Protein AF-A0A7Z1PWK2-F1 (afdb_monomer)

Organism: Salmonella enterica I (NCBI:txid59201)

Radius of gyration: 34.07 Å; Cα contacts (8 Å, |Δi|>4): 27; chains: 1; bounding box: 57×115×43 Å

pLDDT: mean 76.54, std 20.41, range [36.66, 98.69]

Structure (mmCIF, N/CA/C/O backbone):
data_AF-A0A7Z1PWK2-F1
#
_entry.id   AF-A0A7Z1PWK2-F1
#
loop_
_atom_site.group_PDB
_atom_site.id
_atom_site.type_symbol
_atom_site.label_atom_id
_atom_site.label_alt_id
_atom_site.label_comp_id
_atom_site.label_asym_id
_atom_site.label_entity_id
_atom_site.label_seq_id
_atom_site.pdbx_PDB_ins_code
_atom_site.Cartn_x
_atom_site.Cartn_y
_atom_site.Cartn_z
_atom_site.occupancy
_atom_site.B_iso_or_equiv
_atom_site.auth_seq_id
_atom_site.auth_comp_id
_atom_site.auth_asym_id
_atom_site.auth_atom_id
_atom_site.pdbx_PDB_model_num
ATOM 1 N N . MET A 1 1 ? -3.106 -101.131 9.811 1.00 36.66 1 MET A N 1
ATOM 2 C CA . MET A 1 1 ? -1.656 -101.002 10.087 1.00 36.66 1 MET A CA 1
ATOM 3 C C . MET A 1 1 ? -1.170 -99.626 9.625 1.00 36.66 1 MET A C 1
ATOM 5 O O . MET A 1 1 ? -1.633 -99.191 8.587 1.00 36.66 1 MET A O 1
ATOM 9 N N . ARG A 1 2 ? -0.283 -98.986 10.414 1.00 40.09 2 ARG A N 1
ATOM 10 C CA . ARG A 1 2 ? 0.705 -97.914 10.091 1.00 40.09 2 ARG A CA 1
ATOM 11 C C . ARG A 1 2 ? 0.242 -96.750 9.175 1.00 40.09 2 ARG A C 1
ATOM 13 O O . ARG A 1 2 ? 0.091 -96.931 7.984 1.00 40.09 2 ARG A O 1
ATOM 20 N N . LYS A 1 3 ? -0.107 -95.572 9.716 1.00 45.91 3 LYS A N 1
ATOM 21 C CA . LYS A 1 3 ? 0.749 -94.396 10.054 1.00 45.91 3 LYS A CA 1
ATOM 22 C C . LYS A 1 3 ? 1.473 -93.737 8.853 1.00 45.91 3 LYS A C 1
ATOM 24 O O . LYS A 1 3 ? 2.309 -94.403 8.258 1.00 45.91 3 LYS A O 1
ATOM 29 N N . LYS A 1 4 ? 1.296 -92.393 8.760 1.00 51.97 4 LYS A N 1
ATOM 30 C CA . LYS A 1 4 ? 2.218 -91.326 8.256 1.00 51.97 4 LYS A CA 1
ATOM 31 C C . LYS A 1 4 ? 2.196 -91.038 6.728 1.00 51.97 4 LYS A C 1
ATOM 33 O O . LYS A 1 4 ? 2.200 -91.986 5.971 1.00 51.97 4 LYS A O 1
ATOM 38 N N . GLN A 1 5 ? 2.209 -89.806 6.184 1.00 55.94 5 GLN A N 1
ATOM 39 C CA . GLN A 1 5 ? 2.199 -88.423 6.699 1.00 55.94 5 GLN A CA 1
ATOM 40 C C . GLN A 1 5 ? 1.530 -87.439 5.710 1.00 55.94 5 GLN A C 1
ATOM 42 O O . GLN A 1 5 ? 1.538 -87.639 4.502 1.00 55.94 5 GLN A O 1
ATOM 47 N N . VAL A 1 6 ? 1.041 -86.345 6.298 1.00 55.41 6 VAL A N 1
ATOM 48 C CA . VAL A 1 6 ? 0.890 -84.973 5.782 1.00 55.41 6 VAL A CA 1
ATOM 49 C C . VAL A 1 6 ? 2.050 -84.532 4.879 1.00 55.41 6 VAL A C 1
ATOM 51 O O . VAL A 1 6 ? 3.180 -84.641 5.335 1.00 55.41 6 VAL A O 1
ATOM 54 N N . VAL A 1 7 ? 1.760 -83.942 3.707 1.00 51.84 7 VAL A N 1
ATOM 55 C CA . VAL A 1 7 ? 2.267 -82.622 3.250 1.00 51.84 7 VAL A CA 1
ATOM 56 C C . VAL A 1 7 ? 1.286 -82.075 2.201 1.00 51.84 7 VAL A C 1
ATOM 58 O O . VAL A 1 7 ? 1.155 -82.624 1.111 1.00 51.84 7 VAL A O 1
ATOM 61 N N . TRP A 1 8 ? 0.590 -80.988 2.540 1.00 45.47 8 TRP A N 1
ATOM 62 C CA . TRP A 1 8 ? -0.153 -80.160 1.590 1.00 45.47 8 TRP A CA 1
ATOM 63 C C . TRP A 1 8 ? 0.835 -79.246 0.857 1.00 45.47 8 TRP A C 1
ATOM 65 O O . TRP A 1 8 ? 1.430 -78.367 1.474 1.00 45.47 8 TRP A O 1
ATOM 75 N N . LEU A 1 9 ? 1.002 -79.435 -0.451 1.00 43.00 9 LEU A N 1
ATOM 76 C CA . LEU A 1 9 ? 1.653 -78.470 -1.341 1.00 43.00 9 LEU A CA 1
ATOM 77 C C . LEU A 1 9 ? 0.547 -77.701 -2.068 1.00 43.00 9 LEU A C 1
ATOM 79 O O . LEU A 1 9 ? 0.095 -78.084 -3.143 1.00 43.00 9 LEU A O 1
ATOM 83 N N . ALA A 1 10 ? 0.065 -76.630 -1.436 1.00 48.50 10 ALA A N 1
ATOM 84 C CA . ALA A 1 10 ? -0.819 -75.657 -2.066 1.00 48.50 10 ALA A CA 1
ATOM 85 C C . ALA A 1 10 ? 0.002 -74.791 -3.037 1.00 48.50 10 ALA A C 1
ATOM 87 O O . ALA A 1 10 ? 0.413 -73.678 -2.723 1.00 48.50 10 ALA A O 1
ATOM 88 N N . ALA A 1 11 ? 0.291 -75.338 -4.213 1.00 52.44 11 ALA A N 1
ATOM 89 C CA . ALA A 1 11 ? 0.821 -74.596 -5.344 1.00 52.44 11 ALA A CA 1
ATOM 90 C C . ALA A 1 11 ? -0.357 -74.040 -6.152 1.00 52.44 11 ALA A C 1
ATOM 92 O O . ALA A 1 11 ? -0.932 -74.791 -6.930 1.00 52.44 11 ALA A O 1
ATOM 93 N N . LEU A 1 12 ? -0.739 -72.772 -5.936 1.00 56.06 12 LEU A N 1
ATOM 94 C CA . LEU A 1 12 ? -1.470 -71.928 -6.907 1.00 56.06 12 LEU A CA 1
ATOM 95 C C . LEU A 1 12 ? -1.835 -70.553 -6.321 1.00 56.06 12 LEU A C 1
ATOM 97 O O . LEU A 1 12 ? -3.002 -70.221 -6.177 1.00 56.06 12 LEU A O 1
ATOM 101 N N . LEU A 1 13 ? -0.845 -69.719 -6.002 1.00 55.09 13 LEU A N 1
ATOM 102 C CA . LEU A 1 13 ? -1.069 -68.279 -5.810 1.00 55.09 13 LEU A CA 1
ATOM 103 C C . LEU A 1 13 ? 0.187 -67.510 -6.234 1.00 55.09 13 LEU A C 1
ATOM 105 O O . LEU A 1 13 ? 1.018 -67.181 -5.400 1.00 55.09 13 LEU A O 1
ATOM 109 N N . CYS A 1 14 ? 0.346 -67.278 -7.538 1.00 51.72 14 CYS A N 1
ATOM 110 C CA . CYS A 1 14 ? 1.239 -66.249 -8.088 1.00 51.72 14 CYS A CA 1
ATOM 111 C C . CYS A 1 14 ? 0.926 -66.036 -9.579 1.00 51.72 14 CYS A C 1
ATOM 113 O O . CYS A 1 14 ? 1.710 -66.376 -10.460 1.00 51.72 14 CYS A O 1
ATOM 115 N N . GLY A 1 15 ? -0.264 -65.509 -9.873 1.00 53.62 15 GLY A N 1
ATOM 116 C CA . GLY A 1 15 ? -0.474 -64.775 -11.121 1.00 53.62 15 GLY A CA 1
ATOM 117 C C . GLY A 1 15 ? -0.080 -63.316 -10.874 1.00 53.62 15 GLY A C 1
ATOM 118 O O . GLY A 1 15 ? -0.498 -62.777 -9.845 1.00 53.62 15 GLY A O 1
ATOM 119 N N . PRO A 1 16 ? 0.719 -62.660 -11.734 1.00 57.22 16 PRO A N 1
ATOM 120 C CA . PRO A 1 16 ? 1.001 -61.246 -11.553 1.00 57.22 16 PRO A CA 1
ATOM 121 C C . PRO A 1 16 ? -0.294 -60.466 -11.789 1.00 57.22 16 PRO A C 1
ATOM 123 O O . PRO A 1 16 ? -0.795 -60.379 -12.909 1.00 57.22 16 PRO A O 1
ATOM 126 N N . LEU A 1 17 ? -0.848 -59.901 -10.718 1.00 58.22 17 LEU A N 1
ATOM 127 C CA . LEU A 1 17 ? -1.800 -58.808 -10.839 1.00 58.22 17 LEU A CA 1
ATOM 128 C C . LEU A 1 17 ? -1.035 -57.654 -11.482 1.00 58.22 17 LEU A C 1
ATOM 130 O O . LEU A 1 17 ? -0.173 -57.047 -10.847 1.00 58.22 17 LEU A O 1
ATOM 134 N N . VAL A 1 18 ? -1.325 -57.366 -12.749 1.00 56.25 18 VAL A N 1
ATOM 135 C CA . VAL A 1 18 ? -0.927 -56.099 -13.360 1.00 56.25 18 VAL A CA 1
ATOM 1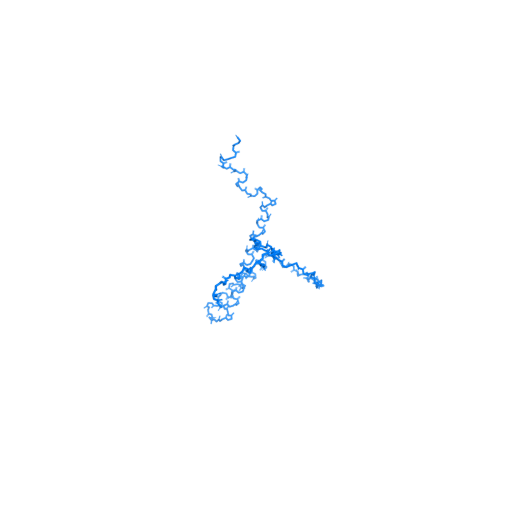36 C C . VAL A 1 18 ? -1.758 -55.022 -12.669 1.00 56.25 18 VAL A C 1
ATOM 138 O O . VAL A 1 18 ? -2.869 -54.693 -13.078 1.00 56.25 18 VAL A O 1
ATOM 141 N N . VAL A 1 19 ? -1.243 -54.527 -11.548 1.00 55.94 19 VAL A N 1
ATOM 142 C CA . VAL A 1 19 ? -1.711 -53.295 -10.929 1.00 55.94 19 VAL A CA 1
ATOM 143 C C . VAL A 1 19 ? -1.321 -52.185 -11.897 1.00 55.94 19 VAL A C 1
ATOM 145 O O . VAL A 1 19 ? -0.167 -51.774 -11.946 1.00 55.94 19 VAL A O 1
ATOM 148 N N . TYR A 1 20 ? -2.279 -51.707 -12.691 1.00 54.09 20 TYR A N 1
ATOM 149 C CA . TYR A 1 20 ? -2.177 -50.386 -13.308 1.00 54.09 20 TYR A CA 1
ATOM 150 C C . TYR A 1 20 ? -2.320 -49.346 -12.191 1.00 54.09 20 TYR A C 1
ATOM 152 O O . TYR A 1 20 ? -3.364 -48.725 -11.999 1.00 54.09 20 TYR A O 1
ATOM 160 N N . GLY A 1 21 ? -1.255 -49.198 -11.406 1.00 54.31 21 GLY A N 1
ATOM 161 C CA . GLY A 1 21 ? -1.024 -48.000 -10.628 1.00 54.31 21 GLY A CA 1
ATOM 162 C C . GLY A 1 21 ? -0.793 -46.899 -11.642 1.00 54.31 21 GLY A C 1
ATOM 163 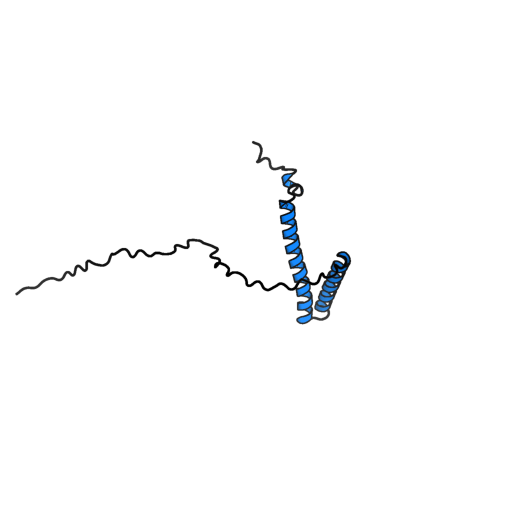O O . GLY A 1 21 ? 0.162 -46.937 -12.413 1.00 54.31 21 GLY A O 1
ATOM 164 N N . LYS A 1 22 ? -1.711 -45.941 -11.719 1.00 59.66 22 LYS A N 1
ATOM 165 C CA . LYS A 1 22 ? -1.416 -44.665 -12.355 1.00 59.66 22 LYS A CA 1
ATOM 166 C C . LYS A 1 22 ? -0.347 -44.036 -11.470 1.00 59.66 22 LYS A C 1
ATOM 168 O O . LYS A 1 22 ? -0.697 -43.394 -10.485 1.00 59.66 22 LYS A O 1
ATOM 173 N N . ASP A 1 23 ? 0.919 -44.338 -11.759 1.00 56.53 23 ASP A N 1
ATOM 174 C CA . ASP A 1 23 ? 2.089 -43.871 -11.022 1.00 56.53 23 ASP A CA 1
ATOM 175 C C . ASP A 1 23 ? 2.179 -42.352 -11.175 1.00 56.53 23 ASP A C 1
ATOM 177 O O . ASP A 1 23 ? 2.936 -41.798 -11.971 1.00 56.53 23 ASP A O 1
ATOM 181 N N . ALA A 1 24 ? 1.347 -41.650 -10.415 1.00 59.28 24 ALA A N 1
ATOM 182 C CA . ALA A 1 24 ? 1.590 -40.275 -10.074 1.00 59.28 24 ALA A CA 1
ATOM 183 C C . ALA A 1 24 ? 2.816 -40.310 -9.161 1.00 59.28 24 ALA A C 1
ATOM 185 O O . ALA A 1 24 ? 2.711 -40.586 -7.968 1.00 59.28 24 ALA A O 1
ATOM 186 N N . GLY A 1 25 ? 3.997 -40.110 -9.747 1.00 69.69 25 GLY A N 1
ATOM 187 C CA . GLY A 1 25 ? 5.205 -39.819 -8.984 1.00 69.69 25 GLY A CA 1
ATOM 188 C C . GLY A 1 25 ? 5.059 -38.509 -8.197 1.00 69.69 25 GLY A C 1
ATOM 189 O O . GLY A 1 25 ? 3.960 -38.044 -7.899 1.00 69.69 25 GLY A O 1
ATOM 190 N N . TRP A 1 26 ? 6.181 -37.856 -7.896 1.00 66.31 26 TRP A N 1
ATOM 191 C CA . TRP A 1 26 ? 6.193 -36.534 -7.260 1.00 66.31 26 TRP A CA 1
ATOM 192 C C . TRP A 1 26 ? 5.678 -35.456 -8.224 1.00 66.31 26 TRP A C 1
ATOM 194 O O . TRP A 1 26 ? 6.448 -34.715 -8.833 1.00 66.31 26 TRP A O 1
ATOM 204 N N . GLN A 1 27 ? 4.361 -35.384 -8.390 1.00 59.16 27 GLN A N 1
ATOM 205 C CA . GLN A 1 27 ? 3.683 -34.309 -9.096 1.00 59.16 27 GLN A CA 1
ATOM 206 C C . GLN A 1 27 ? 3.102 -33.340 -8.075 1.00 59.16 27 GLN A C 1
ATOM 208 O O . GLN A 1 27 ? 2.155 -33.651 -7.360 1.00 59.16 27 GLN A O 1
ATOM 213 N N . TRP A 1 28 ? 3.678 -32.141 -8.028 1.00 63.12 28 TRP A N 1
ATOM 214 C CA . TRP A 1 28 ? 3.202 -31.050 -7.178 1.00 63.12 28 TRP A CA 1
ATOM 215 C C . TRP A 1 28 ? 1.898 -30.417 -7.685 1.00 63.12 28 TRP A C 1
ATOM 217 O O . TRP A 1 28 ? 1.285 -29.640 -6.962 1.00 63.12 28 TRP A O 1
ATOM 227 N N . TYR A 1 29 ? 1.448 -30.773 -8.894 1.00 56.94 29 TYR A N 1
ATOM 228 C CA . TYR A 1 29 ? 0.246 -30.220 -9.509 1.00 56.94 29 TYR A CA 1
ATOM 229 C C . TYR A 1 29 ? -0.470 -31.291 -10.332 1.00 56.94 29 TYR A C 1
ATOM 231 O O . TYR A 1 29 ? -0.057 -31.618 -11.439 1.00 56.94 29 TYR A O 1
ATOM 239 N N . ASN A 1 30 ? -1.566 -31.812 -9.789 1.00 65.38 30 ASN A N 1
ATOM 240 C CA . ASN A 1 30 ? -2.635 -32.398 -10.588 1.00 65.38 30 ASN A CA 1
ATOM 241 C C . ASN A 1 30 ? -3.782 -31.398 -10.562 1.00 65.38 30 ASN A C 1
ATOM 243 O O . ASN A 1 30 ? -4.714 -31.528 -9.768 1.00 65.38 30 ASN A O 1
ATOM 247 N N . GLU A 1 31 ? -3.673 -30.344 -11.366 1.00 67.19 31 GLU A N 1
ATOM 248 C CA . GLU A 1 31 ? -4.809 -29.449 -11.533 1.00 67.19 31 GLU A CA 1
ATOM 249 C C . GLU A 1 31 ? -5.913 -30.223 -12.265 1.00 67.19 31 GLU A C 1
ATOM 251 O O . GLU A 1 31 ? -5.670 -30.753 -13.355 1.00 67.19 31 GLU A O 1
ATOM 256 N N . PRO A 1 32 ? -7.121 -30.347 -11.686 1.00 68.56 32 PRO A N 1
ATOM 257 C CA . PRO A 1 32 ? -8.238 -30.899 -12.428 1.00 68.56 32 PRO A CA 1
ATOM 258 C C . PRO A 1 32 ? -8.480 -30.008 -13.648 1.00 68.56 32 PRO A C 1
ATOM 260 O O . PRO A 1 32 ? -8.462 -28.780 -13.540 1.00 68.56 32 PRO A O 1
ATOM 263 N N . ALA A 1 33 ? -8.695 -30.629 -14.810 1.00 63.72 33 ALA A N 1
ATOM 264 C CA . ALA A 1 33 ? -9.027 -29.906 -16.029 1.00 63.72 33 ALA A CA 1
ATOM 265 C C . ALA A 1 33 ? -10.188 -28.941 -15.742 1.00 63.72 33 ALA A C 1
ATOM 267 O O . ALA A 1 33 ? -11.266 -29.363 -15.319 1.00 63.72 33 ALA A O 1
ATOM 268 N N . LYS A 1 34 ? -9.944 -27.638 -15.925 1.00 59.69 34 LYS A N 1
ATOM 269 C CA . LYS A 1 34 ? -10.965 -26.598 -15.786 1.00 59.69 34 LYS A CA 1
ATOM 270 C C . LYS A 1 34 ? -12.126 -26.931 -16.720 1.00 59.69 34 LYS A C 1
ATOM 272 O O . LYS A 1 34 ? -11.948 -26.964 -17.936 1.00 59.69 34 LYS A O 1
ATOM 277 N N . SER A 1 35 ? -13.311 -27.134 -16.152 1.00 58.25 35 SER A N 1
ATOM 278 C CA . SER A 1 35 ? -14.559 -27.083 -16.910 1.00 58.25 35 SER A CA 1
ATOM 279 C C . SER A 1 35 ? -14.627 -25.745 -17.657 1.00 58.25 35 SER A C 1
ATOM 281 O O . SER A 1 35 ? -14.211 -24.731 -17.083 1.00 58.25 35 SER A O 1
ATOM 283 N N . PRO A 1 36 ? -15.119 -25.705 -18.910 1.00 56.50 36 PRO A N 1
ATOM 284 C CA . PRO A 1 36 ? -15.250 -24.453 -19.641 1.00 56.50 36 PRO A CA 1
ATOM 285 C C . PRO A 1 36 ? -16.107 -23.500 -18.808 1.00 56.50 36 PRO A C 1
ATOM 287 O O . PRO A 1 36 ? -17.230 -23.828 -18.422 1.00 56.50 36 PRO A O 1
ATOM 290 N N . ALA A 1 37 ? -15.517 -22.358 -18.456 1.00 53.47 37 ALA A N 1
ATOM 291 C CA . ALA A 1 37 ? -16.194 -21.319 -17.710 1.00 53.47 37 ALA A CA 1
ATOM 292 C C . ALA A 1 37 ? -17.450 -20.916 -18.486 1.00 53.47 37 ALA A C 1
ATOM 294 O O . ALA A 1 37 ? -17.368 -20.578 -19.665 1.00 53.47 37 ALA A O 1
ATOM 295 N N . GLN A 1 38 ? -18.608 -20.965 -17.826 1.00 52.25 38 GLN A N 1
ATOM 296 C CA . GLN A 1 38 ? -19.785 -20.255 -18.305 1.00 52.25 38 GLN A CA 1
ATOM 297 C C . GLN A 1 38 ? -19.380 -18.801 -18.529 1.00 52.25 38 GLN A C 1
ATOM 299 O O . GLN A 1 38 ? -18.939 -18.129 -17.592 1.00 52.25 38 GLN A O 1
ATOM 304 N N . GLU A 1 39 ? -19.524 -18.340 -19.769 1.00 52.12 39 GLU A N 1
ATOM 305 C CA . GLU A 1 39 ? -19.471 -16.934 -20.142 1.00 52.12 39 GLU A CA 1
ATOM 306 C C . GLU A 1 39 ? -20.565 -16.201 -19.361 1.00 52.12 39 GLU A C 1
ATOM 308 O O . GLU A 1 39 ? -21.703 -16.042 -19.796 1.00 52.12 39 GLU A O 1
ATOM 313 N N . THR A 1 40 ? -20.232 -15.780 -18.143 1.00 50.38 40 THR A N 1
ATOM 314 C CA . THR A 1 40 ? -20.960 -14.701 -17.498 1.00 50.38 40 THR A CA 1
ATOM 315 C C . THR A 1 40 ? -20.638 -13.485 -18.341 1.00 50.38 40 THR A C 1
ATOM 317 O O . THR A 1 40 ? -19.522 -12.983 -18.284 1.00 50.38 40 THR A O 1
ATOM 320 N N . THR A 1 41 ? -21.591 -13.058 -19.167 1.00 50.97 41 THR A N 1
ATOM 321 C CA . THR A 1 41 ? -21.567 -11.762 -19.845 1.00 50.97 41 THR A CA 1
ATOM 322 C C . THR A 1 41 ? -21.196 -10.692 -18.826 1.00 50.97 41 THR A C 1
ATOM 324 O O . THR A 1 41 ? -22.022 -10.281 -18.006 1.00 50.97 41 THR A O 1
ATOM 327 N N . GLU A 1 42 ? -19.930 -10.283 -18.845 1.00 57.91 42 GLU A N 1
ATOM 328 C CA . GLU A 1 42 ? -19.433 -9.166 -18.068 1.00 57.91 42 GLU A CA 1
ATOM 329 C C . GLU A 1 42 ? -20.174 -7.929 -18.564 1.00 57.91 42 GLU A C 1
ATOM 331 O O . GLU A 1 42 ? -20.020 -7.481 -19.702 1.00 57.91 42 GLU A O 1
ATOM 336 N N . LYS A 1 43 ? -21.054 -7.400 -17.712 1.00 54.75 43 LYS A N 1
ATOM 337 C CA . LYS A 1 43 ? -21.680 -6.099 -17.927 1.00 54.75 43 LYS A CA 1
ATOM 338 C C . LYS A 1 43 ? -20.549 -5.094 -18.189 1.00 54.75 43 LYS A C 1
ATOM 340 O O . LYS A 1 43 ? -19.639 -5.035 -17.359 1.00 54.75 43 LYS A O 1
ATOM 345 N N . PRO A 1 44 ? -20.584 -4.312 -19.285 1.00 53.19 44 PRO A N 1
ATOM 346 C CA . PRO A 1 44 ? -19.509 -3.382 -19.598 1.00 53.19 44 PRO A CA 1
ATOM 347 C C . PRO A 1 44 ? -19.288 -2.475 -18.392 1.00 53.19 44 PRO A C 1
ATOM 349 O O . PRO A 1 44 ? -20.219 -1.812 -17.917 1.00 53.19 44 PRO A O 1
ATOM 352 N N . ALA A 1 45 ? -18.069 -2.520 -17.852 1.00 58.53 45 ALA A N 1
ATOM 353 C CA . ALA A 1 45 ? -17.658 -1.665 -16.759 1.00 58.53 45 ALA A CA 1
ATOM 354 C C . ALA A 1 45 ? -17.960 -0.223 -17.173 1.00 58.53 45 ALA A C 1
ATOM 356 O O . ALA A 1 45 ? -17.468 0.247 -18.200 1.00 58.53 45 ALA A O 1
ATOM 357 N N . GLN A 1 46 ? -18.819 0.461 -16.411 1.00 54.03 46 GLN A N 1
ATOM 358 C CA . GLN A 1 46 ? -19.036 1.889 -16.604 1.00 54.03 46 GLN A CA 1
ATOM 359 C C . GLN A 1 46 ? -17.664 2.555 -16.622 1.00 54.03 46 GLN A C 1
ATOM 361 O O . GLN A 1 46 ? -16.899 2.397 -15.668 1.00 54.03 46 GLN A O 1
ATOM 366 N N . VAL A 1 47 ? -17.359 3.258 -17.716 1.00 49.03 47 VAL A N 1
ATOM 367 C CA . VAL A 1 47 ? -16.140 4.050 -17.868 1.00 49.03 47 VAL A CA 1
ATOM 368 C C . VAL A 1 47 ? -16.169 5.096 -16.762 1.00 49.03 47 VAL A C 1
ATOM 370 O O . VAL A 1 47 ? -16.839 6.124 -16.853 1.00 49.03 47 VAL A O 1
ATOM 373 N N . ARG A 1 48 ? -15.533 4.762 -15.641 1.00 59.88 48 ARG A N 1
ATOM 374 C CA . ARG A 1 48 ? -15.424 5.634 -14.484 1.00 59.88 48 ARG A CA 1
ATOM 375 C C . ARG A 1 48 ? -14.559 6.788 -14.955 1.00 59.88 48 ARG A C 1
ATOM 377 O O . ARG A 1 48 ? -13.414 6.546 -15.321 1.00 59.88 48 ARG A O 1
ATOM 384 N N . GLN A 1 49 ? -15.125 7.994 -15.010 1.00 60.44 49 GLN A N 1
ATOM 385 C CA . GLN A 1 49 ? -14.364 9.197 -15.336 1.00 60.44 49 GLN A CA 1
ATOM 386 C C . GLN A 1 49 ? -13.092 9.186 -14.493 1.00 60.44 49 GLN A C 1
ATOM 388 O O . GLN A 1 49 ? -13.153 9.091 -13.263 1.00 60.44 49 GLN A O 1
ATOM 393 N N . GLU A 1 50 ? -11.955 9.151 -15.178 1.00 61.41 50 GLU A N 1
ATOM 394 C CA . GLU A 1 50 ? -10.657 8.976 -14.557 1.00 61.41 50 GLU A CA 1
ATOM 395 C C . GLU A 1 50 ? -10.327 10.284 -13.842 1.00 61.41 50 GLU A C 1
ATOM 397 O O . GLU A 1 50 ? -9.872 11.254 -14.438 1.00 61.41 50 GLU A O 1
ATOM 402 N N . THR A 1 51 ? -10.687 10.356 -12.559 1.00 66.88 51 THR A N 1
ATOM 403 C CA . THR A 1 51 ? -10.263 11.446 -11.681 1.00 66.88 51 THR A CA 1
ATOM 404 C C . THR A 1 51 ? -8.751 11.561 -11.777 1.00 66.88 51 THR A C 1
ATOM 406 O O . THR A 1 51 ? -8.079 10.526 -11.728 1.00 66.88 51 THR A O 1
ATOM 409 N N . ASP A 1 52 ? -8.238 12.788 -11.859 1.00 90.75 52 ASP A N 1
ATOM 410 C CA . ASP A 1 52 ? -6.801 13.058 -11.872 1.00 90.75 52 ASP A CA 1
ATOM 411 C C . ASP A 1 52 ? -6.074 12.199 -10.819 1.00 90.75 52 ASP A C 1
ATOM 413 O O 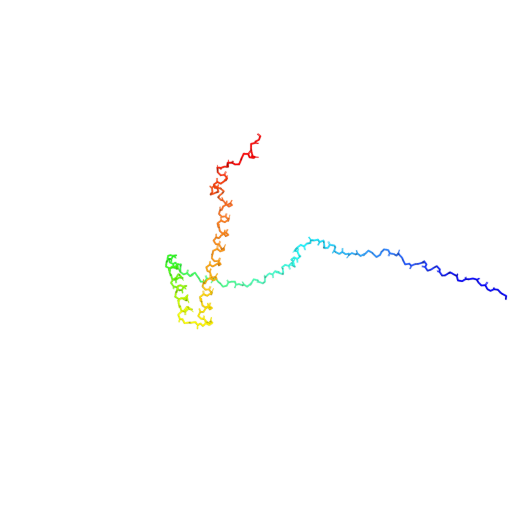. ASP A 1 52 ? -6.503 12.095 -9.661 1.00 90.75 52 ASP A O 1
ATOM 417 N N . ILE A 1 53 ? -4.989 11.539 -11.234 1.00 92.62 53 ILE A N 1
ATOM 418 C CA . ILE A 1 53 ? -4.249 10.564 -10.422 1.00 92.62 53 ILE A CA 1
ATOM 419 C C . ILE A 1 53 ? -3.803 11.207 -9.108 1.00 92.62 53 ILE A C 1
ATOM 421 O O . ILE A 1 53 ? -3.874 10.568 -8.054 1.00 92.62 53 ILE A O 1
ATOM 425 N N . MET A 1 54 ? -3.416 12.484 -9.149 1.00 94.50 54 MET A N 1
ATOM 426 C CA . MET A 1 54 ? -3.003 13.229 -7.962 1.00 94.50 54 MET A CA 1
ATOM 427 C C . MET A 1 54 ? -4.155 13.403 -6.972 1.00 94.50 54 MET A C 1
ATOM 429 O O . MET A 1 54 ? -3.979 13.185 -5.772 1.00 94.50 54 MET A O 1
ATOM 433 N N . GLN A 1 55 ? -5.356 13.714 -7.460 1.00 95.00 55 GLN A N 1
ATOM 434 C CA . GLN A 1 55 ? -6.553 13.816 -6.624 1.00 95.00 55 GLN A CA 1
ATOM 435 C C . GLN A 1 55 ? -6.931 12.458 -6.022 1.00 95.00 55 GLN A C 1
ATOM 437 O O . GLN A 1 55 ? -7.226 12.355 -4.827 1.00 95.00 55 GLN A O 1
ATOM 442 N N . LYS A 1 56 ? -6.866 11.383 -6.813 1.00 93.75 56 LYS A N 1
ATOM 443 C CA . LYS A 1 56 ? -7.116 10.017 -6.331 1.00 93.75 56 LYS A CA 1
ATOM 444 C C . LYS A 1 56 ? -6.121 9.601 -5.243 1.00 93.75 56 LYS A C 1
ATOM 446 O O . LYS A 1 56 ? -6.515 9.020 -4.234 1.00 93.75 56 LYS A O 1
ATOM 451 N N . LEU A 1 57 ? -4.840 9.914 -5.417 1.00 96.38 57 LEU A N 1
ATOM 452 C CA . LEU A 1 57 ? -3.815 9.635 -4.414 1.00 96.38 57 LEU A CA 1
ATOM 453 C C . LEU A 1 57 ? -4.069 10.429 -3.126 1.00 96.38 57 LEU A C 1
ATOM 455 O O . LEU A 1 57 ? -4.092 9.842 -2.044 1.00 96.38 57 LEU A O 1
ATOM 459 N N . ALA A 1 58 ? -4.323 11.733 -3.244 1.00 97.19 58 ALA A N 1
ATOM 460 C CA . ALA A 1 58 ? -4.568 12.611 -2.104 1.00 97.19 58 ALA A CA 1
ATOM 461 C C . ALA A 1 58 ? -5.796 12.174 -1.290 1.00 97.19 58 ALA A C 1
ATOM 463 O O . ALA A 1 58 ? -5.740 12.107 -0.061 1.00 97.19 58 ALA A O 1
ATOM 464 N N . THR A 1 59 ? -6.892 11.819 -1.965 1.00 96.94 59 THR A N 1
ATOM 465 C CA . THR A 1 59 ? -8.117 11.333 -1.308 1.00 96.94 59 THR A CA 1
ATOM 466 C C . THR A 1 59 ? -7.886 10.031 -0.545 1.00 96.94 59 THR A C 1
ATOM 468 O O . THR A 1 59 ? -8.289 9.930 0.615 1.00 96.94 59 THR A O 1
ATOM 471 N N . LEU A 1 60 ? -7.189 9.058 -1.140 1.00 97.31 60 LEU A N 1
ATOM 472 C CA . LEU A 1 60 ? -6.852 7.803 -0.465 1.00 97.31 60 LEU A CA 1
ATOM 473 C C . LEU A 1 60 ? -5.931 8.034 0.736 1.00 97.31 60 LEU A C 1
ATOM 475 O O . LEU A 1 60 ? -6.203 7.514 1.815 1.00 97.31 60 LEU A O 1
ATOM 479 N N . GLN A 1 61 ? -4.883 8.847 0.584 1.00 98.19 61 GLN A N 1
ATOM 480 C CA . GLN A 1 61 ? -3.962 9.180 1.675 1.00 98.19 61 GLN A CA 1
ATOM 481 C C . GLN A 1 61 ? -4.684 9.864 2.841 1.00 98.19 61 GLN A C 1
ATOM 483 O O . GLN A 1 61 ? -4.499 9.477 3.998 1.00 98.19 61 GLN A O 1
ATOM 488 N N . ALA A 1 62 ? -5.542 10.846 2.550 1.00 98.44 62 ALA A N 1
ATOM 489 C CA . ALA A 1 62 ? -6.337 11.536 3.558 1.00 98.44 62 ALA A CA 1
ATOM 490 C C . ALA A 1 62 ? -7.291 10.574 4.283 1.00 98.44 62 ALA A C 1
ATOM 492 O O . ALA A 1 62 ? -7.363 10.595 5.513 1.00 98.44 62 ALA A O 1
ATOM 493 N N . ALA A 1 63 ? -7.970 9.690 3.546 1.00 98.38 63 ALA A N 1
ATOM 494 C CA . ALA A 1 63 ? -8.856 8.681 4.120 1.00 98.38 63 ALA A CA 1
ATOM 495 C C . ALA A 1 63 ? -8.099 7.689 5.016 1.00 98.38 63 ALA A C 1
ATOM 497 O O . ALA A 1 63 ? -8.543 7.415 6.130 1.00 98.38 63 ALA A O 1
ATOM 498 N N . THR A 1 64 ? -6.937 7.190 4.579 1.00 98.50 64 THR A N 1
ATOM 499 C CA . THR A 1 64 ? -6.097 6.287 5.384 1.00 98.50 64 THR A CA 1
ATOM 500 C C . THR A 1 64 ? -5.629 6.968 6.666 1.00 98.50 64 THR A C 1
ATOM 502 O O . THR A 1 64 ? -5.766 6.392 7.745 1.00 98.50 64 THR A O 1
ATOM 505 N N . LYS A 1 65 ? -5.133 8.209 6.574 1.00 98.62 65 LYS A N 1
ATOM 506 C CA . LYS A 1 65 ? -4.682 8.990 7.735 1.00 98.62 65 LYS A CA 1
ATOM 507 C C . LYS A 1 65 ? -5.820 9.241 8.722 1.00 98.62 65 LYS A C 1
ATOM 509 O O . LYS A 1 65 ? -5.637 9.080 9.925 1.00 98.62 65 LYS A O 1
ATOM 514 N N . ARG A 1 66 ? -7.004 9.591 8.218 1.00 98.56 66 ARG A N 1
ATOM 515 C CA . ARG A 1 66 ? -8.196 9.782 9.046 1.00 98.56 66 ARG A CA 1
ATOM 516 C C . ARG A 1 66 ? -8.602 8.492 9.755 1.00 98.56 66 ARG A C 1
ATOM 518 O O . ARG A 1 66 ? -8.775 8.520 10.967 1.00 98.56 66 ARG A O 1
ATOM 525 N N . ALA A 1 67 ? -8.713 7.379 9.031 1.00 98.56 67 ALA A N 1
ATOM 526 C CA . ALA A 1 67 ? -9.091 6.090 9.610 1.00 98.56 67 ALA A CA 1
ATOM 527 C C . ALA A 1 67 ? -8.083 5.617 10.670 1.00 98.56 67 ALA A C 1
ATOM 529 O O . ALA A 1 67 ? -8.482 5.087 11.703 1.00 98.56 67 ALA A O 1
ATOM 530 N N . LEU A 1 68 ? -6.786 5.859 10.447 1.00 98.62 68 LEU A N 1
ATOM 531 C CA . LEU A 1 68 ? -5.738 5.600 11.436 1.00 98.62 68 LEU A CA 1
ATOM 532 C C . LEU A 1 68 ? -5.974 6.401 12.722 1.00 98.62 68 LEU A C 1
ATOM 534 O O . LEU A 1 68 ? -5.955 5.839 13.813 1.00 98.62 68 LEU A O 1
ATOM 538 N N . TYR A 1 69 ? -6.208 7.708 12.606 1.00 98.69 69 TYR A N 1
ATOM 539 C CA . TYR A 1 69 ? -6.438 8.560 13.773 1.00 98.69 69 TYR A CA 1
ATOM 540 C C . TYR A 1 69 ? -7.742 8.230 14.489 1.00 98.69 69 TYR A C 1
ATOM 542 O O . TYR A 1 69 ? -7.757 8.213 15.713 1.00 98.69 69 TYR A O 1
ATOM 550 N N . GLU A 1 70 ? -8.809 7.905 13.760 1.00 98.50 70 GLU A N 1
ATOM 551 C CA . GLU A 1 70 ? -10.054 7.420 14.359 1.00 98.50 70 GLU A CA 1
ATOM 552 C C . GLU A 1 70 ? -9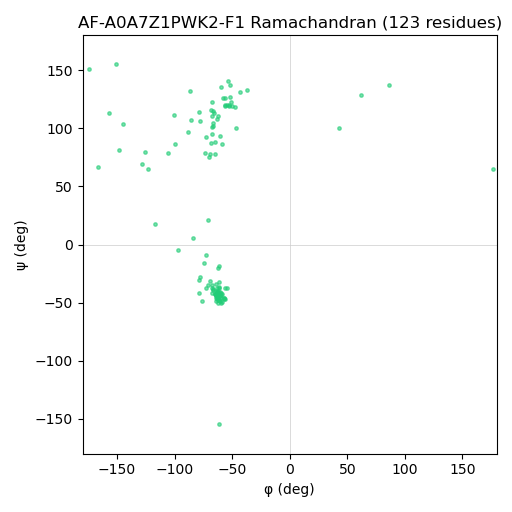.825 6.123 15.147 1.00 98.50 70 GLU A C 1
ATOM 554 O O . GLU A 1 70 ? -10.328 6.001 16.258 1.00 98.50 70 GLU A O 1
ATOM 559 N N . ALA A 1 71 ? -9.016 5.190 14.635 1.00 98.44 71 ALA A N 1
ATOM 560 C CA . ALA A 1 71 ? -8.682 3.957 15.346 1.00 98.44 71 ALA A CA 1
ATOM 561 C C . ALA A 1 71 ? -7.823 4.187 16.605 1.00 98.44 71 ALA A C 1
ATOM 563 O O . ALA A 1 71 ? -8.001 3.475 17.590 1.00 98.44 71 ALA A O 1
ATOM 564 N N . ILE A 1 72 ? -6.912 5.170 16.585 1.00 98.12 72 ILE A N 1
ATOM 565 C CA . ILE A 1 72 ? -6.053 5.514 17.733 1.00 98.12 72 ILE A CA 1
ATOM 566 C C . ILE A 1 72 ? -6.832 6.287 18.804 1.00 98.12 72 ILE A C 1
ATOM 568 O O . ILE A 1 72 ? -6.739 5.966 19.985 1.00 98.12 72 ILE A O 1
ATOM 572 N N . LEU A 1 73 ? -7.571 7.324 18.402 1.00 98.50 73 LEU A N 1
ATOM 573 C CA . LEU A 1 73 ? -8.263 8.233 19.321 1.00 98.50 73 LEU A CA 1
ATOM 574 C C . LEU A 1 73 ? -9.568 7.642 19.855 1.00 98.50 73 LEU A C 1
ATOM 576 O O . LEU A 1 73 ? -9.951 7.936 20.985 1.00 98.50 73 LEU A O 1
ATOM 580 N N . TYR A 1 74 ? -10.235 6.799 19.062 1.00 97.94 74 TYR A N 1
ATOM 581 C CA . TYR A 1 74 ? -11.473 6.120 19.435 1.00 97.94 74 TYR A CA 1
ATOM 582 C C . TYR A 1 74 ? -11.311 4.606 19.245 1.00 97.94 74 TYR A C 1
ATOM 584 O O . TYR A 1 74 ? -11.772 4.052 18.239 1.00 97.94 74 TYR A O 1
ATOM 592 N N . PRO A 1 75 ? -10.651 3.915 20.195 1.00 95.88 75 PRO A N 1
ATOM 593 C CA . PRO A 1 75 ? -10.396 2.486 20.081 1.00 95.88 75 PRO A CA 1
ATOM 594 C C . PRO A 1 75 ? -11.695 1.687 19.935 1.00 95.88 75 PRO A C 1
ATOM 596 O O . PRO A 1 75 ? -12.612 1.797 20.747 1.00 95.88 75 PRO A O 1
ATOM 599 N N . GLY A 1 76 ? -11.765 0.866 18.889 1.00 97.00 76 GLY A N 1
ATOM 600 C CA . GLY A 1 76 ? -12.914 0.018 18.593 1.00 97.00 76 GLY A CA 1
ATOM 601 C C . GLY A 1 76 ? -12.634 -0.902 17.410 1.00 97.00 76 GLY A C 1
ATOM 602 O O . GLY A 1 76 ? -11.850 -0.562 16.520 1.00 97.00 76 GLY A O 1
ATOM 603 N N . THR A 1 77 ? -13.283 -2.068 17.392 1.00 98.12 77 THR A N 1
ATOM 604 C CA . THR A 1 77 ? -13.104 -3.082 16.340 1.00 98.12 77 THR A CA 1
ATOM 605 C C . THR A 1 77 ? -13.398 -2.509 14.957 1.00 98.12 77 THR A C 1
ATOM 607 O O . THR A 1 77 ? -12.581 -2.637 14.050 1.00 98.12 77 THR A O 1
ATOM 610 N N . GLU A 1 78 ? -14.511 -1.792 14.810 1.00 98.25 78 GLU A N 1
ATOM 611 C CA . GLU A 1 78 ? -14.923 -1.200 13.534 1.00 98.25 78 GLU A CA 1
ATOM 612 C C . GLU A 1 78 ? -13.940 -0.144 13.019 1.00 98.25 78 GLU A C 1
ATOM 614 O O . GLU A 1 78 ? -13.619 -0.118 11.828 1.00 98.25 78 GLU A O 1
ATOM 619 N N . ASN A 1 79 ? -13.410 0.702 13.907 1.00 97.94 79 ASN A N 1
ATOM 620 C CA . ASN A 1 79 ? -12.454 1.742 13.524 1.00 97.94 79 ASN A CA 1
ATOM 621 C C . ASN A 1 79 ? -11.129 1.125 13.061 1.00 97.94 79 ASN A C 1
ATOM 623 O O . ASN A 1 79 ? -10.591 1.520 12.023 1.00 97.94 79 ASN A O 1
ATOM 627 N N . PHE A 1 80 ? -10.650 0.091 13.759 1.00 98.19 80 PHE A N 1
ATOM 628 C CA . PHE A 1 80 ? -9.466 -0.646 13.327 1.00 98.19 80 PHE A CA 1
ATOM 629 C C . PHE A 1 80 ? -9.692 -1.369 11.993 1.00 98.19 80 PHE A C 1
ATOM 631 O O . PHE A 1 80 ? -8.850 -1.278 11.103 1.00 98.19 80 PHE A O 1
ATOM 638 N N . VAL A 1 81 ? -10.840 -2.030 11.801 1.00 98.62 81 VAL A N 1
ATOM 639 C CA . VAL A 1 81 ? -11.176 -2.715 10.539 1.00 98.62 81 VAL A CA 1
ATOM 640 C C . VAL A 1 81 ? -11.190 -1.737 9.363 1.00 98.62 81 VAL A C 1
ATOM 642 O O . VAL A 1 81 ? -10.665 -2.059 8.294 1.00 98.62 81 VAL A O 1
ATOM 645 N N . ARG A 1 82 ? -11.747 -0.532 9.539 1.00 98.19 82 ARG A N 1
ATOM 646 C CA . ARG A 1 82 ? -11.738 0.519 8.506 1.00 98.19 82 ARG A CA 1
ATOM 647 C C . ARG A 1 82 ? -10.318 0.901 8.099 1.00 98.19 82 ARG A C 1
ATOM 649 O O . ARG A 1 82 ? -10.012 0.900 6.907 1.00 98.19 82 ARG A O 1
ATOM 656 N N . TYR A 1 83 ? -9.451 1.176 9.072 1.00 98.50 83 TYR A N 1
ATOM 657 C CA . TYR A 1 83 ? -8.040 1.458 8.811 1.00 98.50 83 TYR A CA 1
ATOM 658 C C . TYR A 1 83 ? -7.344 0.274 8.125 1.00 98.50 83 TYR A C 1
ATOM 660 O O . TYR A 1 83 ? -6.707 0.448 7.087 1.00 98.50 83 TYR A O 1
ATOM 668 N N . PHE A 1 84 ? -7.516 -0.939 8.648 1.00 98.31 84 PHE A N 1
ATOM 669 C CA . PHE A 1 84 ? -6.825 -2.127 8.156 1.00 98.31 84 PHE A CA 1
ATOM 670 C C . PHE A 1 84 ? -7.212 -2.484 6.716 1.00 98.31 84 PHE A C 1
ATOM 672 O O . PHE A 1 84 ? -6.366 -2.904 5.931 1.00 98.31 84 PHE A O 1
ATOM 679 N N . ARG A 1 85 ? -8.466 -2.250 6.311 1.00 98.50 85 ARG A N 1
ATOM 680 C CA . ARG A 1 85 ? -8.887 -2.388 4.906 1.00 98.50 85 ARG A CA 1
ATOM 681 C C . ARG A 1 85 ? -8.131 -1.436 3.982 1.00 98.50 85 ARG A C 1
ATOM 683 O O . ARG A 1 85 ? -7.673 -1.859 2.923 1.00 98.50 85 ARG A O 1
ATOM 690 N N . LEU A 1 86 ? -7.976 -0.175 4.385 1.00 98.38 86 LEU A N 1
ATOM 691 C CA . LEU A 1 86 ? -7.207 0.809 3.618 1.00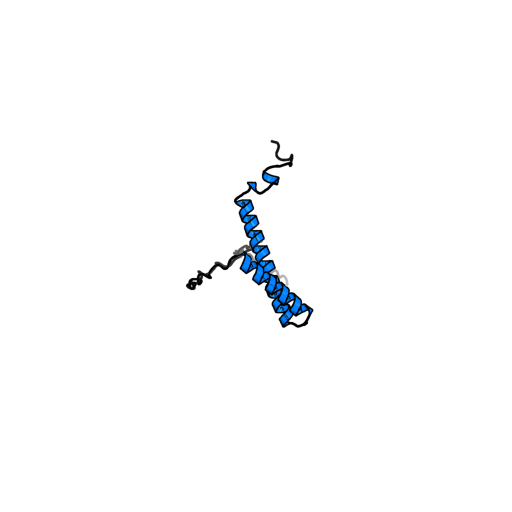 98.38 86 LEU A CA 1
ATOM 692 C C . LEU A 1 86 ? -5.715 0.462 3.598 1.00 98.38 86 LEU A C 1
ATOM 694 O O . LEU A 1 86 ? -5.072 0.595 2.560 1.00 98.38 86 LEU A O 1
ATOM 698 N N . GLN A 1 87 ? -5.176 -0.045 4.706 1.00 98.12 87 GLN A N 1
ATOM 699 C CA . GLN A 1 87 ? -3.801 -0.531 4.767 1.00 98.12 87 GLN A CA 1
ATOM 700 C C . GLN A 1 87 ? -3.575 -1.709 3.805 1.00 98.12 87 GLN A C 1
ATOM 702 O O . GLN A 1 87 ? -2.639 -1.682 3.009 1.00 98.12 87 GLN A O 1
ATOM 707 N N . ASN A 1 88 ? -4.468 -2.701 3.808 1.00 98.31 88 ASN A N 1
ATOM 708 C CA . ASN A 1 88 ? -4.393 -3.853 2.907 1.00 98.31 88 ASN A CA 1
ATOM 709 C C . ASN A 1 88 ? -4.491 -3.454 1.435 1.00 98.31 88 ASN A C 1
ATOM 711 O O . ASN A 1 88 ? -3.800 -4.036 0.601 1.00 98.31 88 ASN A O 1
ATOM 715 N N . TYR A 1 89 ? -5.307 -2.450 1.108 1.00 98.25 89 TYR A N 1
ATOM 716 C CA . TYR A 1 89 ? -5.354 -1.903 -0.245 1.00 98.25 89 TYR A CA 1
ATOM 717 C C . TYR A 1 89 ? -3.972 -1.403 -0.694 1.00 98.25 89 TYR A C 1
ATOM 719 O O . TYR A 1 89 ? -3.522 -1.759 -1.782 1.0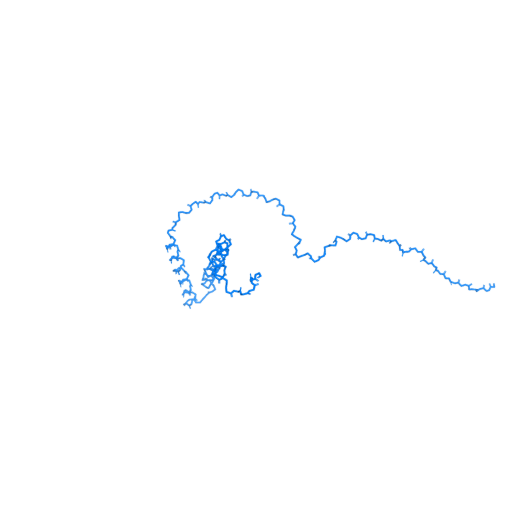0 98.25 89 TYR A O 1
ATOM 727 N N . TRP A 1 90 ? -3.254 -0.647 0.144 1.00 98.12 90 TRP A N 1
ATOM 728 C CA . TRP A 1 90 ? -1.896 -0.192 -0.179 1.00 98.12 90 TRP A CA 1
ATOM 729 C C . TRP A 1 90 ? -0.910 -1.346 -0.342 1.00 98.12 90 TRP A C 1
ATOM 731 O O . TRP A 1 90 ? -0.117 -1.341 -1.283 1.00 98.12 90 TRP A O 1
ATOM 741 N N . THR A 1 91 ? -0.994 -2.368 0.511 1.00 98.12 91 THR A N 1
ATOM 742 C CA . THR A 1 91 ? -0.179 -3.584 0.376 1.00 98.12 91 THR A CA 1
ATOM 743 C C . THR A 1 91 ? -0.434 -4.291 -0.957 1.00 98.12 91 THR A C 1
ATOM 745 O O . THR A 1 91 ? 0.512 -4.676 -1.643 1.00 98.12 91 THR A O 1
ATOM 748 N N . GLN A 1 92 ? -1.696 -4.413 -1.372 1.00 98.00 92 GLN A N 1
ATOM 749 C CA . GLN A 1 92 ? -2.057 -4.992 -2.668 1.00 98.00 92 GLN A CA 1
ATOM 750 C C . GLN A 1 92 ? -1.529 -4.147 -3.834 1.00 98.00 92 GLN A C 1
ATOM 752 O O . GLN A 1 92 ? -0.946 -4.697 -4.768 1.00 98.00 92 GLN A O 1
ATOM 757 N N . GLN A 1 93 ? -1.663 -2.817 -3.768 1.00 97.31 93 GLN A N 1
ATOM 758 C CA . GLN A 1 93 ? -1.132 -1.915 -4.795 1.00 97.31 93 GLN A CA 1
ATOM 759 C C . GLN A 1 93 ? 0.394 -1.994 -4.908 1.00 97.31 93 GLN A C 1
ATOM 761 O O . GLN A 1 93 ? 0.919 -2.039 -6.018 1.00 97.31 93 GLN A O 1
ATOM 766 N N . ALA A 1 94 ? 1.115 -2.094 -3.789 1.00 97.19 94 ALA A N 1
ATOM 767 C CA . ALA A 1 94 ? 2.563 -2.301 -3.792 1.00 97.19 94 ALA A CA 1
ATOM 768 C C . ALA A 1 94 ? 2.959 -3.6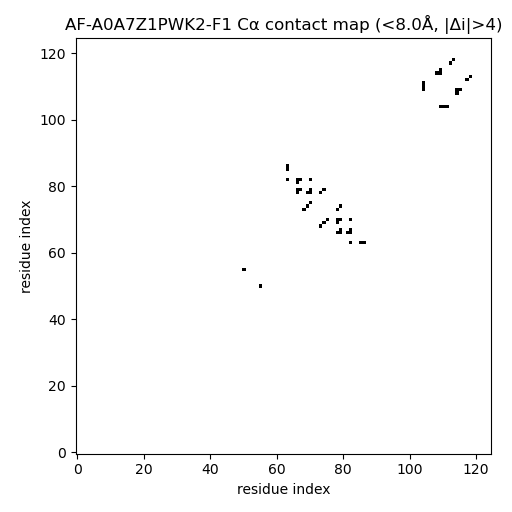44 -4.438 1.00 97.19 94 ALA A C 1
ATOM 770 O O . ALA A 1 94 ? 3.947 -3.721 -5.175 1.00 97.19 94 ALA A O 1
ATOM 771 N N . GLY A 1 95 ? 2.165 -4.697 -4.217 1.00 97.62 95 GLY A N 1
ATOM 772 C CA . GLY A 1 95 ? 2.337 -5.985 -4.891 1.00 97.62 95 GLY A CA 1
ATOM 773 C C . GLY A 1 95 ? 2.171 -5.874 -6.410 1.00 97.62 95 GLY A C 1
ATOM 774 O O . GLY A 1 95 ? 3.037 -6.326 -7.161 1.00 97.62 95 GLY A O 1
ATOM 775 N N . LEU A 1 96 ? 1.106 -5.212 -6.871 1.00 97.50 96 LEU A N 1
ATOM 776 C CA . LEU A 1 96 ? 0.868 -4.969 -8.300 1.00 97.50 96 LEU A CA 1
ATOM 777 C C . LEU A 1 96 ? 1.979 -4.120 -8.928 1.00 97.50 96 LEU A C 1
ATOM 779 O O . LEU A 1 96 ? 2.482 -4.467 -9.997 1.00 97.50 96 LEU A O 1
ATOM 783 N N . PHE A 1 97 ? 2.416 -3.064 -8.239 1.00 97.38 97 PHE A N 1
ATOM 784 C CA . PHE A 1 97 ? 3.549 -2.242 -8.656 1.00 97.38 97 PHE A CA 1
ATOM 785 C C . PHE A 1 97 ? 4.814 -3.089 -8.836 1.00 97.38 97 PHE A C 1
ATOM 787 O O . PHE A 1 97 ? 5.448 -3.035 -9.886 1.00 97.38 97 PHE A O 1
ATOM 794 N N . THR A 1 98 ? 5.127 -3.961 -7.877 1.00 97.44 98 THR A N 1
ATOM 795 C CA . THR A 1 98 ? 6.287 -4.863 -7.964 1.00 97.44 98 THR A CA 1
ATOM 796 C C . THR A 1 98 ? 6.212 -5.779 -9.186 1.00 97.44 98 THR A C 1
ATOM 798 O O . THR A 1 98 ? 7.206 -5.969 -9.886 1.00 97.44 98 THR A O 1
ATOM 801 N N . MET A 1 99 ? 5.037 -6.338 -9.482 1.00 97.44 99 MET A N 1
ATOM 802 C CA . MET A 1 99 ? 4.853 -7.176 -10.670 1.00 97.44 99 MET A CA 1
ATOM 803 C C . MET A 1 99 ? 4.997 -6.373 -11.965 1.00 97.44 99 MET A C 1
ATOM 805 O O . MET A 1 99 ? 5.627 -6.854 -12.908 1.00 97.44 99 MET A O 1
ATOM 809 N N . SER A 1 100 ? 4.478 -5.142 -12.004 1.00 96.81 100 SER A N 1
ATOM 810 C CA . SER A 1 100 ? 4.672 -4.252 -13.153 1.00 96.81 100 SER A CA 1
ATOM 811 C C . SER A 1 100 ? 6.142 -3.883 -13.357 1.00 96.81 100 SER A C 1
ATOM 813 O O . SER A 1 100 ? 6.612 -3.927 -14.489 1.00 96.81 100 SER A O 1
ATOM 815 N N . ALA A 1 101 ? 6.890 -3.635 -12.278 1.00 94.88 101 ALA A N 1
ATOM 816 C CA . ALA A 1 101 ? 8.318 -3.346 -12.338 1.00 94.88 101 ALA A CA 1
ATOM 817 C C . ALA A 1 101 ? 9.102 -4.543 -12.886 1.00 94.88 101 ALA A C 1
ATOM 819 O O . ALA A 1 101 ? 9.878 -4.388 -13.822 1.00 94.88 101 ALA A O 1
ATOM 820 N N . LYS A 1 102 ? 8.834 -5.760 -12.394 1.00 94.75 102 LYS A N 1
ATOM 821 C CA . LYS A 1 102 ? 9.444 -6.989 -12.931 1.00 94.75 102 LYS A CA 1
ATOM 822 C C . LYS A 1 102 ? 9.170 -7.158 -14.423 1.00 94.75 102 LYS A C 1
ATOM 824 O O . LYS A 1 1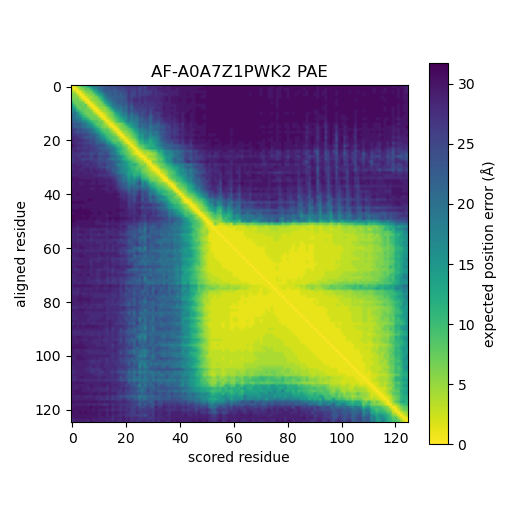02 ? 10.081 -7.456 -15.186 1.00 94.75 102 LYS A O 1
ATOM 829 N N . LYS A 1 103 ? 7.922 -6.948 -14.852 1.00 96.44 103 LYS A N 1
ATOM 830 C CA . LYS A 1 103 ? 7.556 -7.018 -16.271 1.00 96.44 103 LYS A CA 1
ATOM 831 C C . LYS A 1 103 ? 8.292 -5.957 -17.093 1.00 96.44 103 LYS A C 1
ATOM 833 O O . LYS A 1 103 ? 8.760 -6.271 -18.182 1.00 96.44 103 LYS A O 1
ATOM 838 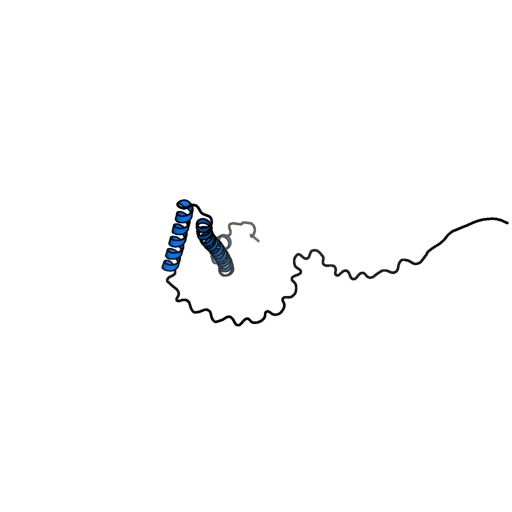N N . ALA A 1 104 ? 8.413 -4.739 -16.569 1.00 95.44 104 ALA A N 1
ATOM 839 C CA . ALA A 1 104 ? 9.162 -3.671 -17.215 1.00 95.44 104 ALA A CA 1
ATOM 840 C C . ALA A 1 104 ? 10.643 -4.036 -17.353 1.00 95.44 104 ALA A C 1
ATOM 842 O O . ALA A 1 104 ? 11.165 -3.920 -18.448 1.00 95.44 104 ALA A O 1
ATOM 843 N N . MET A 1 105 ? 11.288 -4.573 -16.314 1.00 91.56 105 MET A N 1
ATOM 844 C CA . MET A 1 105 ? 12.691 -5.011 -16.384 1.00 91.56 105 MET A CA 1
ATOM 845 C C . MET A 1 105 ? 12.926 -6.133 -17.406 1.00 91.56 105 MET A C 1
ATOM 847 O O . MET A 1 105 ? 13.986 -6.186 -18.017 1.00 91.56 105 MET A O 1
ATOM 851 N N . LEU A 1 106 ? 11.945 -7.018 -17.628 1.00 91.94 106 LEU A N 1
ATOM 852 C CA . LEU A 1 106 ? 12.033 -8.043 -18.677 1.00 91.94 106 LEU A CA 1
ATOM 853 C C . LEU A 1 106 ? 11.888 -7.461 -20.089 1.00 91.94 106 LEU A C 1
ATOM 855 O O . LEU A 1 106 ? 12.536 -7.939 -21.015 1.00 91.94 106 LEU A O 1
ATOM 859 N N . ALA A 1 107 ? 11.018 -6.464 -20.262 1.00 94.69 107 ALA A N 1
ATOM 860 C CA . ALA A 1 107 ? 10.818 -5.791 -21.546 1.00 94.69 107 ALA A CA 1
ATOM 861 C C . ALA A 1 107 ? 11.933 -4.778 -21.863 1.00 94.69 107 ALA A C 1
ATOM 863 O O . ALA A 1 107 ? 12.222 -4.538 -23.032 1.00 94.69 107 ALA A O 1
ATOM 864 N N . HIS A 1 108 ? 12.541 -4.219 -20.818 1.00 92.69 108 HIS A N 1
ATOM 865 C CA . HIS A 1 108 ? 13.541 -3.160 -20.845 1.00 92.69 108 HIS A CA 1
ATOM 866 C C . HIS A 1 108 ? 14.771 -3.570 -20.018 1.00 92.69 108 HIS A C 1
ATOM 868 O O . HIS A 1 108 ? 14.996 -3.023 -18.930 1.00 92.69 108 HIS A O 1
ATOM 874 N N . PRO A 1 109 ? 15.561 -4.560 -20.481 1.00 88.31 109 PRO A N 1
ATOM 875 C CA . PRO A 1 109 ? 16.752 -5.028 -19.771 1.00 88.31 109 PRO A CA 1
ATOM 876 C C . PRO A 1 109 ? 17.818 -3.936 -19.604 1.00 88.31 109 PRO A C 1
ATOM 878 O O . PRO A 1 109 ? 18.668 -4.038 -18.727 1.00 88.31 109 PRO A O 1
ATOM 881 N N . GLU A 1 110 ? 17.763 -2.862 -20.395 1.00 88.88 110 GLU A N 1
ATOM 882 C CA . GLU A 1 110 ? 18.599 -1.673 -20.243 1.00 88.88 110 GLU A CA 1
ATOM 883 C C . GLU A 1 110 ? 18.384 -0.935 -18.915 1.00 88.88 110 GLU A C 1
ATOM 885 O O . GLU A 1 110 ? 19.248 -0.177 -18.491 1.00 88.88 110 GLU A O 1
ATOM 890 N N . LEU A 1 111 ? 17.255 -1.141 -18.236 1.00 89.88 111 LEU A N 1
ATOM 891 C CA . LEU A 1 111 ? 17.027 -0.559 -16.913 1.00 89.88 111 LEU A CA 1
ATOM 892 C C . LEU A 1 111 ? 17.825 -1.278 -15.815 1.00 89.88 111 LEU A C 1
ATOM 894 O O . LEU A 1 111 ? 17.965 -0.745 -14.714 1.00 89.88 111 LEU A O 1
ATOM 898 N N . ASP A 1 112 ? 18.337 -2.481 -16.085 1.00 85.75 112 ASP A N 1
ATOM 899 C CA . ASP A 1 112 ? 19.172 -3.226 -15.151 1.00 85.75 112 ASP A CA 1
ATOM 900 C C . ASP A 1 112 ? 20.639 -2.794 -15.281 1.00 85.75 112 ASP A C 1
ATOM 902 O O . ASP A 1 112 ? 21.353 -3.138 -16.227 1.00 85.75 112 ASP A O 1
ATOM 906 N N . TYR A 1 113 ? 21.103 -2.055 -14.274 1.00 78.62 113 TYR A N 1
ATOM 907 C CA . TYR A 1 113 ? 22.480 -1.578 -14.184 1.00 78.62 113 TYR A CA 1
ATOM 908 C C . TYR A 1 113 ? 23.515 -2.710 -14.291 1.00 78.62 113 TYR A C 1
ATOM 910 O O . TYR A 1 113 ? 24.553 -2.529 -14.928 1.00 78.62 113 TYR A O 1
ATOM 918 N N . ASN A 1 114 ? 23.243 -3.886 -13.713 1.00 79.31 114 ASN A N 1
ATOM 919 C CA . ASN A 1 114 ? 24.189 -5.006 -13.740 1.00 79.31 114 ASN A CA 1
ATOM 920 C C . ASN A 1 114 ? 24.343 -5.597 -15.145 1.00 79.31 114 ASN A C 1
ATOM 922 O O . ASN A 1 114 ? 25.423 -6.080 -15.483 1.00 79.31 114 ASN A O 1
ATOM 926 N N . LEU A 1 115 ? 23.287 -5.558 -15.962 1.00 74.00 115 LEU A N 1
ATOM 927 C CA . LEU A 1 115 ? 23.343 -6.001 -17.355 1.00 74.00 115 LEU A CA 1
ATOM 928 C C . LEU A 1 115 ? 24.150 -5.027 -18.225 1.00 74.00 115 LEU A C 1
ATOM 930 O O . LEU A 1 115 ? 24.860 -5.468 -19.127 1.00 74.00 115 LEU A O 1
ATOM 934 N N . GLN A 1 116 ? 24.084 -3.722 -17.945 1.00 73.12 116 GLN A N 1
ATOM 935 C CA . GLN A 1 116 ? 24.835 -2.704 -18.689 1.00 73.12 116 GLN A CA 1
ATOM 936 C C . GLN A 1 116 ? 26.310 -2.618 -18.280 1.00 73.12 116 GLN A C 1
ATOM 938 O O . GLN A 1 116 ? 27.188 -2.494 -19.135 1.00 73.12 116 GLN A O 1
ATOM 943 N N . TYR A 1 117 ? 26.589 -2.696 -16.980 1.00 69.88 117 TYR A N 1
ATOM 944 C CA . TYR A 1 117 ? 27.920 -2.533 -16.398 1.00 69.88 117 TYR A CA 1
ATOM 945 C C . TYR A 1 117 ? 28.284 -3.778 -15.591 1.00 69.88 117 TYR A C 1
ATOM 947 O O . TYR A 1 117 ? 28.418 -3.753 -14.366 1.00 69.88 117 TYR A O 1
ATOM 955 N N . SER A 1 118 ? 28.421 -4.905 -16.291 1.00 69.31 118 SER A N 1
ATOM 956 C CA . SER A 1 118 ? 28.819 -6.163 -15.664 1.00 69.31 118 SER A CA 1
ATOM 957 C C . SER A 1 118 ? 30.260 -6.065 -15.154 1.00 69.31 118 SER A C 1
ATOM 959 O O . SER A 1 118 ? 31.216 -6.197 -15.912 1.00 69.31 118 SER A O 1
ATOM 961 N N . HIS A 1 119 ? 30.425 -5.874 -13.846 1.00 66.75 119 HIS A N 1
ATOM 962 C CA . HIS A 1 119 ? 31.718 -5.985 -13.156 1.00 66.75 119 HIS A CA 1
ATOM 963 C C . HIS A 1 119 ? 32.063 -7.437 -12.770 1.00 66.75 119 HIS A C 1
ATOM 965 O O . HIS A 1 119 ? 33.058 -7.693 -12.091 1.00 66.75 119 HIS A O 1
ATOM 971 N N . TYR A 1 120 ? 31.237 -8.402 -13.186 1.00 57.91 120 TYR A N 1
ATOM 972 C CA . TYR A 1 120 ? 31.465 -9.820 -12.940 1.00 57.91 120 TYR A CA 1
ATOM 973 C C . TYR A 1 120 ? 32.516 -10.360 -13.923 1.00 57.91 120 TYR A C 1
ATOM 975 O O . TYR A 1 120 ? 32.229 -10.595 -15.094 1.00 57.91 120 TYR A O 1
ATOM 983 N N . ASN A 1 121 ? 33.732 -10.614 -13.437 1.00 58.12 121 ASN A N 1
ATOM 984 C CA . ASN A 1 121 ? 34.850 -11.201 -14.199 1.00 58.12 121 ASN A CA 1
ATOM 985 C C . ASN A 1 121 ? 34.670 -12.704 -14.534 1.00 58.12 121 ASN A C 1
ATOM 987 O O . ASN A 1 121 ? 35.647 -13.405 -14.775 1.00 58.12 121 ASN A O 1
ATOM 991 N N . GLY A 1 122 ? 33.442 -13.232 -14.519 1.00 62.28 122 GLY A N 1
ATOM 992 C CA . GLY A 1 122 ? 33.148 -14.654 -14.755 1.00 62.28 122 GLY A CA 1
ATOM 993 C C . GLY A 1 122 ? 32.718 -15.002 -16.184 1.00 62.28 122 GLY A C 1
ATOM 994 O O . GLY A 1 122 ? 32.511 -16.173 -16.481 1.00 62.28 122 GLY A O 1
ATOM 995 N N . THR A 1 123 ? 32.552 -14.009 -17.060 1.00 57.06 123 THR A N 1
ATOM 996 C CA . THR A 1 123 ? 32.121 -14.193 -18.460 1.00 57.06 123 THR A CA 1
ATOM 997 C C . THR A 1 123 ? 33.173 -13.757 -19.479 1.00 57.06 123 THR A C 1
ATOM 999 O O . THR A 1 123 ? 32.861 -13.579 -20.658 1.00 57.06 123 THR A O 1
ATOM 1002 N N . VAL A 1 124 ? 34.435 -13.622 -19.062 1.00 47.34 124 VAL A N 1
ATOM 1003 C CA . VAL A 1 124 ? 35.547 -13.600 -20.018 1.00 47.34 124 VAL A CA 1
ATOM 1004 C C . VAL A 1 124 ? 35.671 -14.992 -20.641 1.00 47.34 124 VAL A C 1
ATOM 1006 O O . VAL A 1 124 ? 35.875 -15.976 -19.933 1.00 47.34 124 VAL A O 1
ATOM 1009 N N . ARG A 1 125 ? 35.442 -15.054 -21.959 1.00 48.22 125 ARG A N 1
ATOM 1010 C CA . ARG A 1 125 ? 35.738 -16.218 -22.805 1.00 48.22 125 ARG A CA 1
ATOM 1011 C C . ARG A 1 125 ? 37.205 -16.612 -22.712 1.00 48.22 125 ARG A C 1
ATOM 1013 O O . ARG A 1 125 ? 38.039 -15.685 -22.615 1.00 48.22 125 ARG A O 1
#

Mean predicted aligned error: 17.86 Å

Sequence (125 aa):
MRKKQVVWLAALLCGPLVVYGKDAGWQWYNEPAKSPAQETTEKPAQVRQETDIMQKLATLQAATKRALYEAILYPGTENFVRYFRLQNYWTQQAGLFTMSAKKAMLAHPELDYNLQYSHYNGTVR

Secondary structure (DSSP, 8-state):
-------------------------S-S--PPPPPPPP----PPPP------HHHHHHHHHHHHHHHHHHHHHS--HHHHHHHHHHHHHHHHHHHHHHHHHHHHHHH-GGG-HHHHS---TT---

Solvent-accessible surface area (backbone atoms only — not comparable to full-atom values): 8276 Å² total; per-residue (Å²): 133,85,86,89,80,91,80,87,80,88,84,84,87,83,75,85,77,82,74,83,66,82,79,76,65,98,64,95,70,83,76,75,81,77,72,84,74,78,83,70,79,73,72,79,75,76,84,68,80,80,65,57,67,69,58,53,50,50,53,52,52,51,49,41,54,48,29,45,48,44,23,67,78,49,76,46,72,68,33,41,52,55,23,48,53,48,51,49,50,52,55,52,51,53,52,52,50,51,52,51,50,54,52,45,44,71,77,38,51,83,74,38,61,61,75,75,60,62,82,66,87,81,74,73,128

Nearest PDB structures (foldseek):
  2ic6-assembly1_A  TM=7.150E-01  e=1.495E+00  Orthohantavirus sinnombreense
  4fi5-assembly1_A  TM=7.148E-01  e=4.614E+00  Hantaan virus 76-118
  8glt-assembly1_0  TM=6.204E-01  e=6.015E+00  synthetic construct

Foldseek 3Di:
DDDDDDDDPPPDPDDDPPPPPPPPDPDPDPDPPDDPDDPPPDDPDPPDPDDDPVVVVVVLVVQLVVLVVCCVVPPDPVSVVSNVVSVVVVVVVVVVVVVVVVVCCVVCVVVPPCVVDVPDPPPDD

InterPro domains:
  IPR039555 F plasmid transfer operon protein [PF13728] (25-122)